Protein AF-A0A382QME6-F1 (afdb_monomer)

Radius of gyration: 10.52 Å; Cα contacts (8 Å, |Δi|>4): 52; chains: 1; bounding box: 24×22×23 Å

Nearest PDB structures (foldseek):
  8q0a-assembly1_E  TM=9.233E-01  e=3.992E-03  Bos taurus
  8iao-assembly1_E  TM=9.142E-01  e=5.077E-03  Mus musculus
  3iam-assembly1_2  TM=9.034E-01  e=8.209E-03  Thermus thermophilus HB8
  8c2s-assembly1_E  TM=9.259E-01  e=1.328E-02  Mus musculus
  6ztq-assembly1_E  TM=9.288E-01  e=1.410E-02  Mus musculus

Organism: NCBI:txid408172

Solvent-accessible surface area (backbone atoms only — not comparable to full-atom values): 3701 Å² total; per-residue (Å²): 109,73,71,56,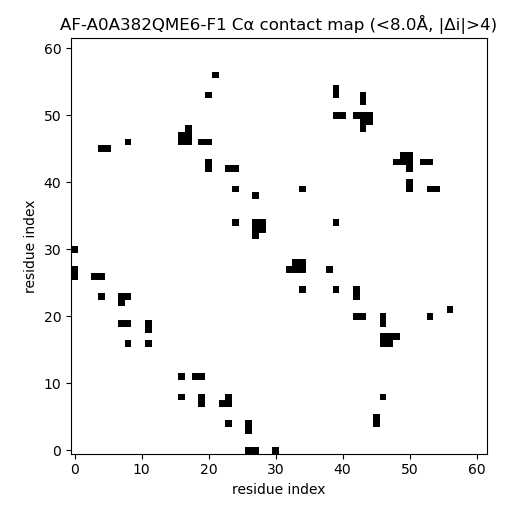46,54,54,57,38,67,76,41,59,93,93,43,33,73,74,33,49,65,60,46,50,49,53,46,25,72,75,65,75,51,80,50,74,66,57,45,46,51,50,18,58,76,56,70,52,62,45,65,64,53,56,53,49,53,73,76,52,127

pLDDT: mean 91.25, std 6.29, range [60.44, 96.56]

Sequence (62 aa):
MQHEVAALISHYPDGENRSASLMVLHAIQDEAGYISTEAMQWAAGEIGIKPLNLYELVTFYP

Foldseek 3Di:
DQVVLLVLQVVDDPPRLLVSLVVQLVVVCVVPVDQDLVNLCVSCVSSVHDSVSSVVVVVVPD

InterPro domains:
  IPR036249 Thioredoxin-like superfamily [SSF52833] (3-62)
  IPR041921 NADH-quinone oxidoreductase subunit E, N-terminal [G3DSA:1.10.10.1590] (1-62)

Secondary structure (DSSP, 8-state):
-HHHHHHHHHTSPTT-GGGGHHHHHHHHHHHHSS--HHHHHHHHHHHTS-HHHHHHHHHH--

Structure (mmCIF, N/CA/C/O backbone):
data_AF-A0A382QME6-F1
#
_entry.id   AF-A0A382QME6-F1
#
loop_
_atom_site.group_PDB
_atom_site.id
_atom_site.type_symbol
_atom_site.label_atom_id
_atom_site.label_alt_id
_atom_site.label_comp_id
_atom_site.label_asym_id
_atom_site.label_entity_id
_atom_site.label_seq_id
_atom_site.pdbx_PDB_ins_code
_atom_site.Cartn_x
_atom_site.Cartn_y
_atom_site.Cartn_z
_atom_site.occupancy
_atom_site.B_iso_or_equiv
_atom_site.auth_seq_id
_atom_site.auth_comp_id
_atom_site.auth_asym_id
_atom_site.auth_atom_id
_atom_site.pdbx_PDB_model_num
ATOM 1 N N . MET A 1 1 ? -1.559 -11.146 -8.549 1.00 75.62 1 MET A N 1
ATOM 2 C CA . MET A 1 1 ? -2.244 -9.890 -8.176 1.00 75.62 1 MET A CA 1
ATOM 3 C C . MET A 1 1 ? -3.574 -9.980 -7.395 1.00 75.62 1 MET A C 1
ATOM 5 O O . MET A 1 1 ? -3.512 -10.048 -6.179 1.00 75.62 1 MET A O 1
ATOM 9 N N . GLN A 1 2 ? -4.781 -9.940 -7.997 1.00 80.25 2 GLN A N 1
ATOM 10 C CA . GLN A 1 2 ? -6.031 -9.633 -7.245 1.00 80.25 2 GLN A CA 1
ATOM 11 C C . GLN A 1 2 ? -6.355 -10.601 -6.090 1.00 80.25 2 GLN A C 1
ATOM 13 O O . GLN A 1 2 ? -6.611 -10.166 -4.971 1.00 80.25 2 GLN A O 1
ATOM 18 N N . HIS A 1 3 ? -6.306 -11.915 -6.330 1.00 84.69 3 HIS A N 1
ATOM 19 C CA . HIS A 1 3 ? -6.583 -12.913 -5.285 1.00 84.69 3 HIS A CA 1
ATOM 20 C C . HIS A 1 3 ? -5.554 -12.894 -4.147 1.00 84.69 3 HIS A C 1
ATOM 22 O O . HIS A 1 3 ? -5.887 -13.198 -3.007 1.00 84.69 3 HIS A O 1
ATOM 28 N N . GLU A 1 4 ? -4.312 -12.526 -4.452 1.00 89.31 4 GLU A N 1
ATOM 29 C CA . GLU A 1 4 ? -3.232 -12.427 -3.474 1.00 89.31 4 GLU A CA 1
ATOM 30 C C . GLU A 1 4 ? -3.416 -11.208 -2.570 1.00 89.31 4 GLU A C 1
ATOM 32 O O . GLU A 1 4 ? -3.345 -11.335 -1.352 1.00 89.31 4 GLU A O 1
ATOM 37 N N . VAL A 1 5 ? -3.768 -10.052 -3.140 1.00 91.25 5 VAL A N 1
ATOM 38 C CA . VAL A 1 5 ? -4.098 -8.847 -2.365 1.00 91.25 5 VAL A CA 1
ATOM 39 C C . VAL A 1 5 ? -5.315 -9.077 -1.468 1.00 91.25 5 VAL A C 1
ATOM 41 O O . VAL A 1 5 ? -5.267 -8.746 -0.284 1.00 91.25 5 VAL A O 1
ATOM 44 N N . ALA A 1 6 ? -6.367 -9.721 -1.980 1.00 91.50 6 ALA A N 1
ATOM 45 C CA . ALA A 1 6 ? -7.533 -10.084 -1.175 1.00 91.50 6 ALA A CA 1
ATOM 46 C C . ALA A 1 6 ? -7.170 -11.042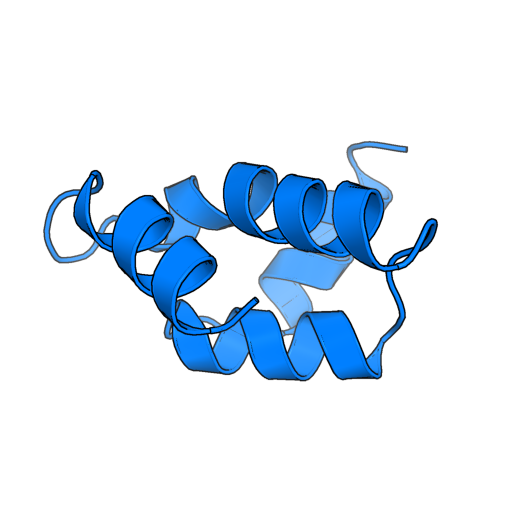 -0.024 1.00 91.50 6 ALA A C 1
ATOM 48 O O . ALA A 1 6 ? -7.624 -10.856 1.107 1.00 91.50 6 ALA A O 1
ATOM 49 N N . ALA A 1 7 ? -6.307 -12.032 -0.283 1.00 93.44 7 ALA A N 1
ATOM 50 C CA . ALA A 1 7 ? -5.809 -12.933 0.751 1.00 93.44 7 ALA A CA 1
ATOM 51 C C . ALA A 1 7 ? -4.993 -12.179 1.812 1.00 93.44 7 ALA A C 1
ATOM 53 O O . ALA A 1 7 ? -5.211 -12.384 3.004 1.00 93.44 7 ALA A O 1
ATOM 54 N N . LEU A 1 8 ? -4.105 -11.264 1.406 1.00 94.00 8 LEU A N 1
ATOM 55 C CA . LEU A 1 8 ? -3.318 -10.437 2.324 1.00 94.00 8 LEU A CA 1
ATOM 56 C C . LEU A 1 8 ? -4.214 -9.601 3.242 1.00 94.00 8 LEU A C 1
ATOM 58 O O . LEU A 1 8 ? -4.010 -9.622 4.454 1.00 94.00 8 LEU A O 1
ATOM 62 N N . ILE A 1 9 ? -5.227 -8.932 2.686 1.00 94.12 9 ILE A N 1
ATOM 63 C CA . ILE A 1 9 ? -6.180 -8.114 3.451 1.00 94.12 9 ILE A CA 1
ATOM 64 C C . ILE A 1 9 ? -6.984 -8.976 4.435 1.00 94.12 9 ILE A C 1
ATOM 66 O O . ILE A 1 9 ? -7.203 -8.551 5.565 1.00 94.12 9 ILE A O 1
ATOM 70 N N . SER A 1 10 ? -7.353 -10.207 4.060 1.00 94.25 10 SER A N 1
ATOM 71 C CA . SER A 1 10 ? -8.155 -11.103 4.912 1.00 94.25 10 SER A CA 1
ATOM 72 C C . SER A 1 10 ? -7.491 -11.513 6.237 1.00 94.25 10 SER A C 1
ATOM 74 O O . SER A 1 10 ? -8.170 -12.004 7.136 1.00 94.25 10 SER A O 1
ATOM 76 N N . HIS A 1 11 ? -6.178 -11.304 6.384 1.00 93.50 11 HIS A N 1
ATOM 77 C CA . HIS A 1 11 ? -5.461 -11.565 7.636 1.00 93.50 11 HIS A CA 1
ATOM 78 C C . HIS A 1 11 ? -5.665 -10.473 8.695 1.00 93.50 11 HIS A C 1
ATOM 80 O O . HIS A 1 11 ? -5.245 -10.655 9.839 1.00 93.50 11 HIS A O 1
ATOM 86 N N . TYR A 1 12 ? -6.275 -9.346 8.328 1.00 93.56 12 TYR A N 1
ATOM 87 C CA . TYR A 1 12 ? -6.507 -8.222 9.225 1.00 93.56 12 TYR A CA 1
ATOM 88 C C . TYR A 1 12 ? -7.963 -8.213 9.709 1.00 93.56 12 TYR A C 1
ATOM 90 O O . TYR A 1 12 ? -8.867 -8.511 8.928 1.00 93.56 12 TYR A O 1
ATOM 98 N N . PRO A 1 13 ? -8.213 -7.879 10.988 1.00 92.81 13 PRO A N 1
ATOM 99 C CA . PRO A 1 13 ? -9.568 -7.722 11.502 1.00 92.81 13 PRO A CA 1
ATOM 100 C C . PRO A 1 13 ? -10.362 -6.648 10.750 1.00 92.81 13 PRO A C 1
ATOM 102 O O . PRO A 1 13 ? -9.799 -5.666 10.256 1.00 92.81 13 PRO A O 1
ATOM 105 N N . ASP A 1 14 ? -11.688 -6.786 10.757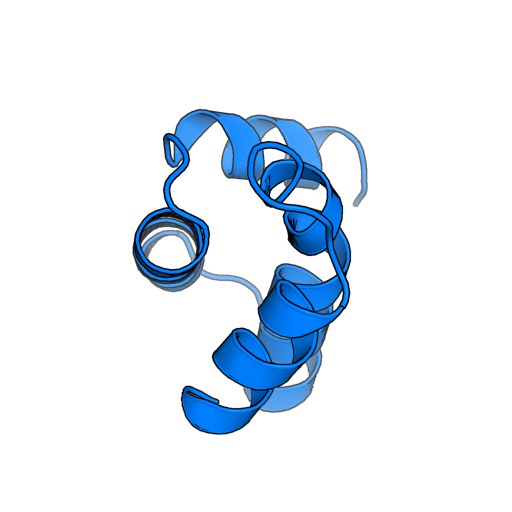 1.00 88.25 14 ASP A N 1
ATOM 106 C CA . ASP A 1 14 ? -12.592 -5.778 10.204 1.00 88.25 14 ASP A CA 1
ATOM 107 C C . ASP A 1 14 ? -12.321 -4.396 10.820 1.00 88.25 14 ASP A C 1
ATOM 109 O O . ASP A 1 14 ? -12.296 -4.220 12.038 1.00 88.25 14 ASP A O 1
ATOM 113 N N . GLY A 1 15 ? -12.128 -3.393 9.960 1.00 87.50 15 GLY A N 1
ATOM 114 C CA . GLY A 1 15 ? -11.791 -2.026 10.368 1.00 87.50 15 GLY A CA 1
ATOM 115 C C . GLY A 1 15 ? -10.291 -1.750 10.529 1.00 87.50 15 GLY A C 1
ATOM 116 O O . GLY A 1 15 ? -9.910 -0.583 10.634 1.00 87.50 15 GLY A O 1
ATOM 117 N N . GLU A 1 16 ? -9.429 -2.770 10.460 1.00 92.19 16 GLU A N 1
ATOM 118 C CA . GLU A 1 16 ? -7.965 -2.635 10.550 1.00 92.19 16 GLU A CA 1
ATOM 119 C C . GLU A 1 16 ? -7.236 -2.848 9.210 1.00 92.19 16 GLU A C 1
ATOM 121 O O . GLU A 1 16 ? -6.004 -2.866 9.161 1.00 92.19 16 GLU A O 1
ATOM 126 N N . ASN A 1 17 ? -7.970 -2.911 8.094 1.00 91.44 17 ASN A N 1
ATOM 127 C CA . ASN A 1 17 ? -7.431 -3.152 6.746 1.00 91.44 17 ASN A CA 1
ATOM 128 C C . ASN A 1 17 ? -6.297 -2.194 6.344 1.00 91.44 17 ASN A C 1
ATOM 130 O O . ASN A 1 17 ? -5.428 -2.562 5.558 1.00 91.44 17 ASN A O 1
ATOM 134 N N . ARG A 1 18 ? -6.241 -0.976 6.909 1.00 92.44 18 ARG A N 1
ATOM 135 C CA . ARG A 1 18 ? -5.135 -0.030 6.666 1.00 92.44 18 ARG A CA 1
ATOM 136 C C . ARG A 1 18 ? -3.768 -0.651 6.980 1.00 92.44 18 ARG A C 1
ATOM 138 O O . ARG A 1 18 ? -2.797 -0.318 6.303 1.00 92.44 18 ARG A O 1
ATOM 145 N N . SER A 1 19 ? -3.679 -1.554 7.952 1.00 93.62 19 SER A N 1
ATOM 146 C CA . SER A 1 19 ? -2.438 -2.248 8.318 1.00 93.62 19 SER A CA 1
ATOM 147 C C . SER A 1 19 ? -1.925 -3.193 7.220 1.00 93.62 19 SER A C 1
ATOM 149 O O . SER A 1 19 ? -0.730 -3.479 7.182 1.00 93.62 19 SER A O 1
ATOM 151 N N . ALA A 1 20 ? -2.782 -3.598 6.274 1.00 95.31 20 ALA A N 1
ATOM 152 C CA . ALA A 1 20 ? -2.402 -4.390 5.102 1.00 95.31 20 ALA A CA 1
ATOM 153 C C . ALA A 1 20 ? -1.604 -3.595 4.055 1.00 95.31 20 ALA A C 1
ATOM 155 O O . ALA A 1 20 ? -0.975 -4.196 3.188 1.00 95.31 20 ALA A O 1
ATOM 156 N N . SER A 1 21 ? -1.605 -2.257 4.134 1.00 94.88 21 SER A N 1
ATOM 157 C CA . SER A 1 21 ? -1.020 -1.363 3.122 1.00 94.88 21 SER A CA 1
ATOM 158 C C . SER A 1 21 ? 0.401 -1.746 2.721 1.00 94.88 21 SER A C 1
ATOM 160 O O . SER A 1 21 ? 0.695 -1.839 1.536 1.00 94.88 21 SER A O 1
ATOM 162 N N . LEU A 1 22 ? 1.276 -2.009 3.695 1.00 93.19 22 LEU A N 1
ATOM 163 C CA . LEU A 1 22 ? 2.671 -2.347 3.411 1.00 93.19 22 LEU A CA 1
ATOM 164 C C . LEU A 1 22 ? 2.796 -3.697 2.690 1.00 93.19 22 LEU A C 1
ATOM 166 O O . LEU A 1 22 ? 3.539 -3.810 1.722 1.00 93.19 22 LEU A O 1
ATOM 170 N N . MET A 1 23 ? 2.030 -4.702 3.121 1.00 94.44 23 MET A N 1
ATOM 171 C CA . MET A 1 23 ? 2.055 -6.036 2.513 1.00 94.44 23 MET A CA 1
ATOM 172 C C . MET A 1 23 ? 1.525 -6.013 1.079 1.00 94.44 23 MET A C 1
ATOM 174 O O . MET A 1 23 ? 2.111 -6.628 0.193 1.00 94.44 23 MET A O 1
ATOM 178 N N . VAL A 1 24 ? 0.448 -5.264 0.838 1.00 95.50 24 VAL A N 1
ATOM 179 C CA . VAL A 1 24 ? -0.129 -5.092 -0.501 1.00 95.50 24 VAL A CA 1
ATOM 180 C C . VAL A 1 24 ? 0.845 -4.363 -1.429 1.00 95.50 24 VAL A C 1
ATOM 182 O O . VAL A 1 24 ? 1.042 -4.794 -2.562 1.00 95.50 24 VAL A O 1
ATOM 185 N N . LEU A 1 25 ? 1.493 -3.294 -0.955 1.00 94.00 25 LEU A N 1
ATOM 186 C CA . LEU A 1 25 ? 2.500 -2.576 -1.741 1.00 94.00 25 LEU A CA 1
ATOM 187 C C . LEU A 1 25 ? 3.717 -3.452 -2.065 1.00 94.00 25 LEU A C 1
ATOM 189 O O . LEU A 1 25 ? 4.192 -3.417 -3.199 1.00 94.00 25 LEU A O 1
ATOM 193 N N . HIS A 1 26 ? 4.183 -4.268 -1.116 1.00 92.62 26 HIS A N 1
ATOM 194 C CA . HIS A 1 26 ? 5.258 -5.227 -1.368 1.00 92.62 26 HIS A CA 1
ATOM 195 C C . HIS A 1 26 ? 4.875 -6.266 -2.423 1.00 92.62 26 HIS A C 1
ATOM 197 O O . HIS A 1 26 ? 5.673 -6.509 -3.321 1.00 92.62 26 HIS A O 1
ATOM 203 N N . ALA A 1 27 ? 3.662 -6.824 -2.374 1.00 94.06 27 ALA A N 1
ATOM 204 C CA . ALA A 1 27 ? 3.197 -7.775 -3.387 1.00 94.06 27 ALA A CA 1
ATOM 205 C C . ALA A 1 27 ? 3.146 -7.145 -4.792 1.00 94.06 27 ALA A C 1
ATOM 207 O O . ALA A 1 27 ? 3.583 -7.746 -5.770 1.00 94.06 27 ALA A O 1
ATOM 208 N N . ILE A 1 28 ? 2.677 -5.896 -4.891 1.00 93.50 28 ILE A N 1
ATOM 209 C CA . ILE A 1 28 ? 2.676 -5.138 -6.152 1.00 93.50 28 ILE A CA 1
ATOM 210 C C . ILE A 1 28 ? 4.102 -4.930 -6.667 1.00 93.50 28 ILE A C 1
ATOM 212 O O . ILE A 1 28 ? 4.358 -5.106 -7.856 1.00 93.50 28 ILE A O 1
ATOM 216 N N . GLN A 1 29 ? 5.028 -4.547 -5.787 1.00 92.62 29 GLN A N 1
ATOM 217 C CA . GLN A 1 29 ? 6.419 -4.316 -6.159 1.00 92.62 29 GLN A CA 1
ATOM 218 C C . GLN A 1 29 ? 7.136 -5.605 -6.570 1.00 92.62 29 GLN A C 1
ATOM 220 O O . GLN A 1 29 ? 7.939 -5.561 -7.495 1.00 92.62 29 GLN A O 1
ATOM 225 N N . ASP A 1 30 ? 6.851 -6.730 -5.916 1.00 93.44 30 ASP A N 1
ATOM 226 C CA . ASP A 1 30 ? 7.435 -8.032 -6.257 1.00 93.44 30 ASP A CA 1
ATOM 227 C C . ASP A 1 30 ? 6.976 -8.499 -7.651 1.00 93.44 30 ASP A C 1
ATOM 229 O O . ASP A 1 30 ? 7.778 -8.987 -8.445 1.00 93.44 30 ASP A O 1
ATOM 233 N N . GLU A 1 31 ? 5.707 -8.251 -8.002 1.00 90.62 31 GLU A N 1
ATOM 234 C CA . GLU A 1 31 ? 5.143 -8.607 -9.312 1.00 90.62 31 GLU A CA 1
ATOM 235 C C . GLU A 1 31 ? 5.576 -7.639 -10.435 1.00 90.62 31 GLU A C 1
ATOM 237 O O . GLU A 1 31 ? 5.916 -8.074 -11.538 1.00 90.62 31 GLU A O 1
ATOM 242 N N . ALA A 1 32 ? 5.565 -6.326 -10.181 1.00 90.31 32 ALA A N 1
ATOM 243 C CA . ALA A 1 32 ? 5.784 -5.298 -11.207 1.00 90.31 32 ALA A CA 1
ATOM 244 C C . ALA A 1 32 ? 7.207 -4.705 -11.228 1.00 90.31 32 ALA A C 1
ATOM 246 O O . ALA A 1 32 ? 7.562 -3.979 -12.158 1.00 90.31 32 ALA A O 1
ATOM 247 N N . GLY A 1 33 ? 8.024 -4.961 -10.204 1.00 91.62 33 GLY A N 1
ATOM 248 C CA . GLY A 1 33 ? 9.361 -4.382 -10.011 1.00 91.62 33 GLY A CA 1
ATOM 249 C C . GLY A 1 33 ? 9.370 -2.928 -9.518 1.00 91.62 33 GLY A C 1
ATOM 250 O O . GLY A 1 33 ? 10.415 -2.417 -9.116 1.00 91.62 33 GLY A O 1
ATOM 251 N N . TYR A 1 34 ? 8.224 -2.245 -9.535 1.00 90.38 34 TYR A N 1
ATOM 252 C CA . TYR A 1 34 ? 8.047 -0.876 -9.052 1.00 90.38 34 TYR A CA 1
ATOM 253 C C . TYR A 1 34 ? 6.590 -0.619 -8.659 1.00 90.38 34 TYR A C 1
ATOM 255 O O . TYR A 1 34 ? 5.681 -1.343 -9.059 1.00 90.38 34 TYR A O 1
ATOM 263 N N . ILE A 1 35 ? 6.361 0.451 -7.899 1.00 91.44 35 ILE A N 1
ATOM 264 C CA . ILE A 1 35 ? 5.023 0.872 -7.473 1.00 91.44 35 ILE A CA 1
ATOM 265 C C . ILE A 1 35 ? 4.646 2.139 -8.244 1.00 91.44 35 ILE A C 1
ATOM 267 O O . ILE A 1 35 ? 5.224 3.205 -8.027 1.00 91.44 35 ILE A O 1
ATOM 271 N N . SER A 1 36 ? 3.679 2.036 -9.159 1.00 93.69 36 SER A N 1
ATOM 272 C CA . SER A 1 36 ? 3.136 3.197 -9.875 1.00 93.69 36 SER A CA 1
ATOM 273 C C . SER A 1 36 ? 2.036 3.898 -9.071 1.00 93.69 36 SER A C 1
ATOM 275 O O . SER A 1 36 ? 1.406 3.316 -8.185 1.00 93.69 36 SER A O 1
ATOM 277 N N . THR A 1 37 ? 1.746 5.156 -9.409 1.00 93.69 37 THR A N 1
ATOM 278 C CA . THR A 1 37 ? 0.615 5.888 -8.816 1.00 93.69 37 THR A CA 1
ATOM 279 C C . THR A 1 37 ? -0.723 5.200 -9.085 1.00 93.69 37 THR A C 1
ATOM 281 O O . THR A 1 37 ? -1.572 5.150 -8.200 1.00 93.69 37 THR A O 1
ATOM 284 N N . GLU A 1 38 ? -0.902 4.627 -10.274 1.00 95.00 38 GLU A N 1
ATOM 285 C CA . GLU A 1 38 ? -2.109 3.880 -10.649 1.00 95.00 38 GLU A CA 1
ATOM 286 C C . GLU A 1 38 ? -2.254 2.605 -9.809 1.00 95.00 38 GLU A C 1
ATOM 288 O O . GLU A 1 38 ? -3.343 2.314 -9.314 1.00 95.00 38 GLU A O 1
ATOM 293 N N . ALA A 1 39 ? -1.149 1.891 -9.565 1.00 94.38 39 ALA A N 1
ATOM 294 C CA . ALA A 1 39 ? -1.144 0.707 -8.713 1.00 94.38 39 ALA A CA 1
ATOM 295 C C . ALA A 1 39 ? -1.512 1.048 -7.260 1.00 94.38 39 ALA A C 1
ATOM 297 O O . ALA A 1 39 ? -2.281 0.321 -6.635 1.00 94.38 39 ALA A O 1
ATOM 298 N N . MET A 1 40 ? -1.047 2.190 -6.738 1.00 94.94 40 MET A N 1
ATOM 299 C CA . MET A 1 40 ? -1.459 2.682 -5.416 1.00 94.94 40 MET A CA 1
ATOM 300 C C . MET A 1 40 ? -2.942 3.066 -5.371 1.00 94.94 40 MET A C 1
ATOM 302 O O . MET A 1 40 ? -3.616 2.790 -4.382 1.00 94.94 40 MET A O 1
ATOM 306 N N . GLN A 1 41 ? -3.484 3.682 -6.423 1.00 96.56 41 GLN A N 1
ATOM 307 C CA . GLN A 1 41 ? -4.916 3.997 -6.480 1.00 96.56 41 GLN A CA 1
ATOM 308 C C . GLN A 1 41 ? -5.768 2.729 -6.468 1.00 9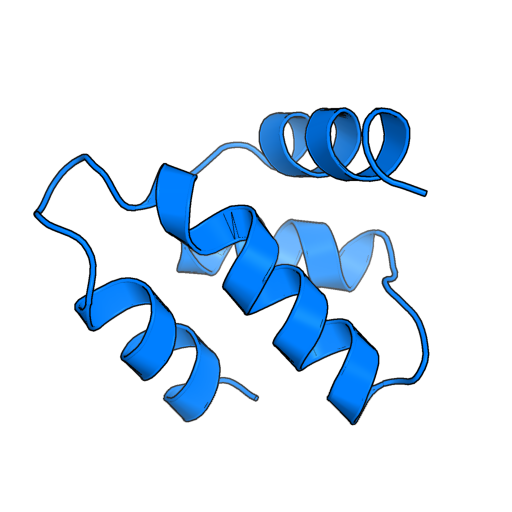6.56 41 GLN A C 1
ATOM 310 O O . GLN A 1 41 ? -6.747 2.661 -5.724 1.00 96.56 41 GLN A O 1
ATOM 315 N N . TRP A 1 42 ? -5.365 1.724 -7.247 1.00 96.19 42 TRP A N 1
ATOM 316 C CA . TRP A 1 42 ? -6.011 0.418 -7.248 1.00 96.19 42 TRP A CA 1
ATOM 317 C C . TRP A 1 42 ? -5.928 -0.248 -5.865 1.00 96.19 42 TRP A C 1
ATOM 319 O O . TRP A 1 42 ? -6.962 -0.576 -5.287 1.00 96.19 42 TRP A O 1
ATOM 329 N N . ALA A 1 43 ? -4.731 -0.339 -5.277 1.00 95.62 43 ALA A N 1
ATOM 330 C CA . ALA A 1 43 ? -4.515 -0.929 -3.955 1.00 95.62 43 ALA A CA 1
ATOM 331 C C . ALA A 1 43 ? -5.339 -0.249 -2.853 1.00 95.62 43 ALA A C 1
ATOM 333 O O . ALA A 1 43 ? -5.918 -0.919 -2.001 1.00 95.62 43 ALA A O 1
ATOM 334 N N . ALA A 1 44 ? -5.428 1.083 -2.870 1.00 96.25 44 ALA A N 1
ATOM 335 C CA . ALA A 1 44 ? -6.246 1.826 -1.917 1.00 96.25 44 ALA A CA 1
ATOM 336 C C . ALA A 1 44 ? -7.736 1.470 -2.042 1.00 96.25 44 ALA A C 1
ATOM 338 O O . ALA A 1 44 ? -8.421 1.373 -1.023 1.00 96.25 44 ALA A O 1
ATOM 339 N N . GLY A 1 45 ? -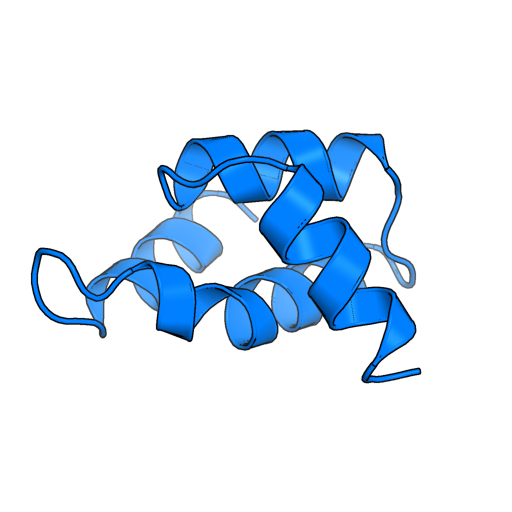8.213 1.236 -3.270 1.00 96.06 45 GLY A N 1
ATOM 340 C CA . GLY A 1 45 ? -9.560 0.740 -3.541 1.00 96.06 45 GLY A CA 1
ATOM 341 C C . GLY A 1 45 ? -9.803 -0.648 -2.951 1.00 96.06 45 GLY A C 1
ATOM 342 O O . GLY A 1 45 ? -10.796 -0.833 -2.254 1.00 96.06 45 GLY A O 1
ATOM 343 N N . GLU A 1 46 ? -8.870 -1.581 -3.153 1.00 95.12 46 GLU A N 1
ATOM 344 C CA . GLU A 1 46 ? -8.963 -2.942 -2.599 1.00 95.12 46 GLU A CA 1
ATOM 345 C C . GLU A 1 46 ? -8.946 -2.948 -1.063 1.00 95.12 46 GLU A C 1
ATOM 347 O O . GLU A 1 46 ? -9.712 -3.666 -0.426 1.00 95.12 46 GLU A O 1
ATOM 352 N N . ILE A 1 47 ? -8.099 -2.117 -0.448 1.00 95.00 47 ILE A N 1
ATOM 353 C CA . ILE A 1 47 ? -7.978 -2.012 1.016 1.00 95.00 47 ILE A CA 1
ATOM 354 C C . ILE A 1 47 ? -9.171 -1.250 1.631 1.00 95.00 47 ILE A C 1
ATOM 356 O O . ILE A 1 47 ? -9.481 -1.422 2.814 1.00 95.00 47 ILE A O 1
ATOM 360 N N . GLY A 1 48 ? -9.845 -0.399 0.851 1.00 94.94 48 GLY A N 1
ATOM 361 C CA . GLY A 1 48 ? -10.931 0.464 1.323 1.00 94.94 48 GLY A CA 1
ATOM 362 C C . GLY A 1 48 ? -10.446 1.727 2.046 1.00 94.94 48 GLY A C 1
ATOM 363 O O . GLY A 1 48 ? -11.102 2.207 2.971 1.00 94.94 48 GLY A O 1
ATOM 364 N N . ILE A 1 49 ? -9.292 2.271 1.649 1.00 94.75 49 ILE A N 1
ATOM 365 C CA . ILE A 1 49 ? -8.689 3.491 2.220 1.00 94.75 49 ILE A CA 1
ATOM 366 C C . ILE A 1 49 ? -8.518 4.580 1.155 1.00 94.75 49 ILE A C 1
ATOM 368 O O . ILE A 1 49 ? -8.735 4.366 -0.036 1.00 94.75 49 ILE A O 1
ATOM 372 N N . LYS A 1 50 ? -8.119 5.788 1.568 1.00 95.62 50 LYS A N 1
ATOM 373 C CA . LYS A 1 50 ? -7.823 6.864 0.613 1.00 95.62 50 LYS A CA 1
ATOM 374 C C . LYS A 1 50 ? -6.436 6.639 -0.004 1.00 95.62 50 LYS A C 1
ATOM 376 O O . LYS A 1 50 ? -5.504 6.357 0.748 1.00 95.62 50 LYS A O 1
ATOM 381 N N . PRO A 1 51 ? -6.238 6.886 -1.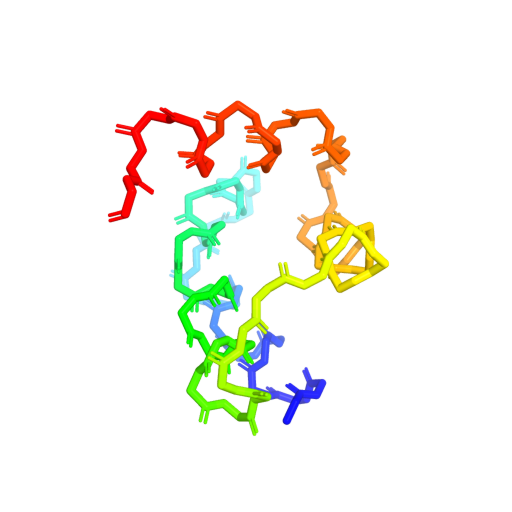315 1.00 94.56 51 PRO A N 1
ATOM 382 C CA . PRO A 1 51 ? -4.917 6.797 -1.949 1.00 94.56 51 PRO A CA 1
ATOM 383 C C . PRO A 1 51 ? -3.832 7.617 -1.240 1.00 94.56 51 PRO A C 1
ATOM 385 O O . PRO A 1 51 ? -2.688 7.183 -1.154 1.00 94.56 51 PRO A O 1
ATOM 388 N N . LEU A 1 52 ? -4.208 8.761 -0.650 1.00 93.38 52 LEU A N 1
ATOM 389 C CA . LEU A 1 52 ? -3.302 9.603 0.136 1.00 93.38 52 LEU A CA 1
ATOM 3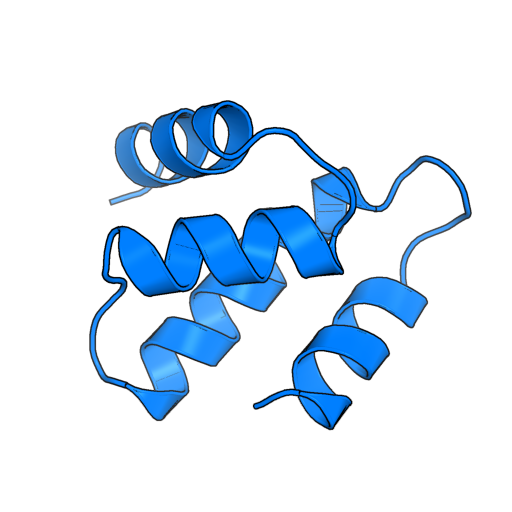90 C C . LEU A 1 52 ? -2.593 8.828 1.258 1.00 93.38 52 LEU A C 1
ATOM 392 O O . LEU A 1 52 ? -1.419 9.071 1.506 1.00 93.38 52 LEU A O 1
ATOM 396 N N . ASN A 1 53 ? -3.266 7.863 1.892 1.00 93.06 53 ASN A N 1
ATOM 397 C CA . ASN A 1 53 ? -2.660 7.059 2.949 1.00 93.06 53 ASN A CA 1
ATOM 398 C C . ASN A 1 53 ? -1.502 6.187 2.442 1.00 93.06 53 ASN A C 1
ATOM 400 O O . ASN A 1 53 ? -0.562 5.953 3.197 1.00 93.06 53 ASN A O 1
ATOM 404 N N . LEU A 1 54 ? -1.560 5.720 1.189 1.00 93.31 54 LEU A N 1
ATOM 405 C CA . LEU A 1 54 ? -0.470 4.964 0.568 1.00 93.31 54 LEU A CA 1
ATOM 406 C C . LEU A 1 54 ? 0.645 5.889 0.082 1.00 93.31 54 LEU A C 1
ATOM 408 O O . LEU A 1 54 ? 1.812 5.554 0.254 1.00 93.31 54 LEU A O 1
ATOM 412 N N . TYR A 1 55 ? 0.305 7.068 -0.451 1.00 92.62 55 TYR A N 1
ATOM 413 C CA . TYR A 1 55 ? 1.299 8.071 -0.849 1.00 92.62 55 TYR A CA 1
ATOM 414 C C . TYR A 1 55 ? 2.153 8.525 0.335 1.00 92.62 55 TYR A C 1
ATOM 416 O O . TYR A 1 55 ? 3.372 8.587 0.222 1.00 92.62 55 TYR A O 1
ATOM 424 N N . GLU A 1 56 ? 1.529 8.789 1.484 1.00 90.75 56 GLU A N 1
ATOM 425 C CA . GLU A 1 56 ? 2.259 9.082 2.718 1.00 90.75 56 GLU A CA 1
ATOM 426 C C . GLU A 1 56 ? 3.171 7.904 3.086 1.00 90.75 56 GLU A C 1
ATOM 428 O O . GLU A 1 56 ? 4.363 8.098 3.310 1.00 90.75 56 GLU A O 1
ATOM 433 N N . LEU A 1 57 ? 2.651 6.673 3.066 1.00 89.12 57 LEU A N 1
ATOM 434 C CA . LEU A 1 57 ? 3.407 5.484 3.459 1.00 89.12 57 LEU A CA 1
ATOM 435 C C . LEU A 1 57 ? 4.690 5.291 2.632 1.00 89.12 57 LEU A C 1
ATOM 437 O O . LEU A 1 57 ? 5.755 5.126 3.221 1.00 89.12 57 LEU A O 1
ATOM 441 N N . VAL A 1 58 ? 4.623 5.384 1.301 1.00 86.81 58 VAL A N 1
ATOM 442 C CA . VAL A 1 58 ? 5.810 5.220 0.433 1.00 86.81 58 VAL A CA 1
ATOM 443 C C . VAL A 1 58 ? 6.812 6.370 0.554 1.00 86.81 58 VAL A C 1
ATOM 445 O O . VAL A 1 58 ? 7.986 6.201 0.251 1.00 86.81 58 VAL A O 1
ATOM 448 N N . THR A 1 59 ? 6.385 7.549 1.018 1.00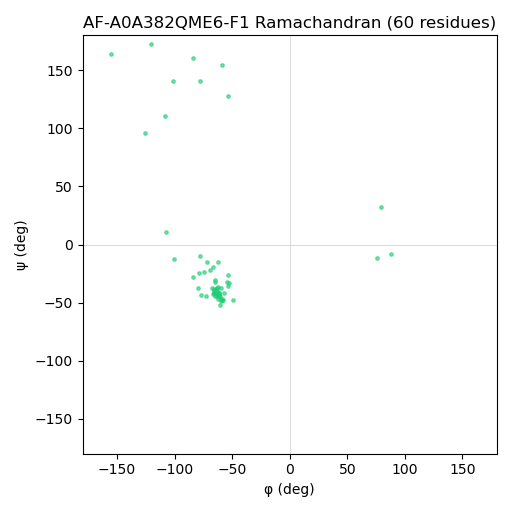 82.38 59 THR A N 1
ATOM 449 C CA . THR A 1 59 ? 7.322 8.646 1.323 1.00 82.38 59 THR A CA 1
ATOM 450 C C . THR A 1 59 ? 8.026 8.473 2.669 1.00 82.38 59 THR A C 1
ATOM 452 O O . THR A 1 59 ? 9.122 9.000 2.849 1.00 82.38 59 THR A O 1
ATOM 455 N N . PHE A 1 60 ? 7.423 7.733 3.606 1.00 82.25 60 PHE A N 1
ATOM 456 C CA . PHE A 1 60 ? 8.030 7.399 4.899 1.00 82.25 60 PHE A CA 1
ATOM 457 C C . PHE A 1 60 ? 8.951 6.172 4.829 1.00 82.25 60 PHE A C 1
ATOM 459 O O . PHE A 1 60 ? 9.889 6.083 5.621 1.00 82.25 60 PHE A O 1
ATOM 466 N N . TYR A 1 61 ? 8.698 5.252 3.895 1.00 69.44 61 TYR A N 1
ATOM 467 C CA . TYR A 1 61 ? 9.447 4.006 3.720 1.00 69.44 61 TYR A CA 1
ATOM 468 C C . TYR A 1 61 ? 9.958 3.897 2.269 1.00 69.44 61 TYR A C 1
ATOM 470 O O . TYR A 1 61 ? 9.175 3.494 1.406 1.00 69.44 61 TYR A O 1
ATOM 478 N N . PRO A 1 62 ? 11.219 4.298 1.991 1.00 60.44 62 PRO A N 1
ATOM 479 C CA . PRO A 1 62 ? 11.817 4.227 0.656 1.00 60.44 62 PRO A CA 1
ATOM 480 C C . PRO A 1 62 ? 12.214 2.805 0.241 1.00 60.44 62 PRO A C 1
ATOM 482 O O . PRO A 1 62 ? 12.535 1.986 1.134 1.00 6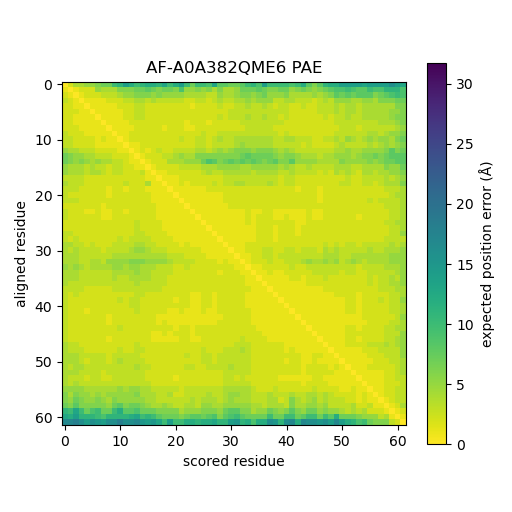0.44 62 PRO A O 1
#

Mean predicted aligned error: 3.02 Å